Protein AF-A0A6M3LEA2-F1 (afdb_monomer_lite)

Sequence (56 aa):
MPTRNSRAIGVRIKNEVITAIEQRAKRRGWSFNKWMNWAVVQGLRKHTKTTLAEHQ

Organism: NCBI:txid1070528

Secondary structure (DSSP, 8-state):
---TTPPP------HHHHHHHHHHHHHTT--HHHHHHHHHHHHHHHHHHHHHHHT-

Foldseek 3Di:
DADPPDDDDDDDDDPVVLVVLCVVQVVVVHDSVRSVVVVVVVVVVVVVVVVVVVVD

pLDDT: mean 83.37, std 13.25, range [46.12, 96.12]

Structure (mmCIF, N/CA/C/O backbone):
data_AF-A0A6M3LEA2-F1
#
_entry.id   AF-A0A6M3LEA2-F1
#
loop_
_atom_site.group_PDB
_atom_site.id
_atom_site.type_symbol
_atom_site.label_atom_id
_atom_site.label_alt_id
_atom_site.label_comp_id
_atom_site.label_asym_id
_atom_site.label_entity_id
_atom_site.label_seq_id
_atom_site.pdbx_PDB_ins_code
_atom_site.Cartn_x
_atom_site.Cartn_y
_atom_site.Cartn_z
_atom_site.occupancy
_atom_site.B_iso_or_equiv
_atom_site.auth_seq_id
_atom_site.auth_comp_id
_atom_site.auth_asym_id
_atom_site.auth_atom_id
_atom_site.pdbx_PDB_model_num
ATOM 1 N N . MET A 1 1 ? 3.456 11.108 6.673 1.00 54.69 1 MET A N 1
ATOM 2 C CA . MET A 1 1 ? 2.934 12.302 5.975 1.00 54.69 1 MET A CA 1
ATOM 3 C C . MET A 1 1 ? 3.603 12.430 4.611 1.00 54.69 1 MET A C 1
ATOM 5 O O . MET A 1 1 ? 4.697 11.885 4.473 1.00 54.69 1 MET A O 1
ATOM 9 N N . 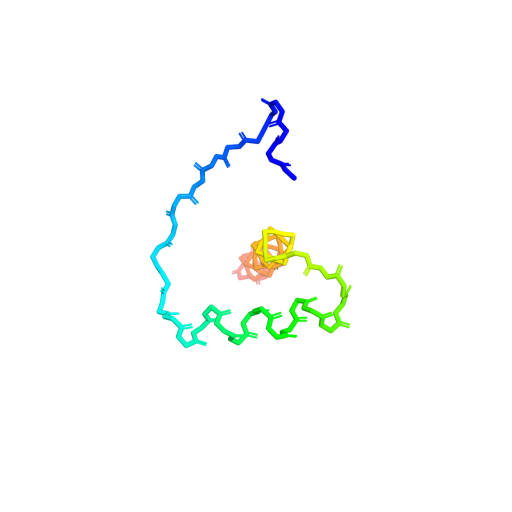PRO A 1 2 ? 2.961 13.076 3.620 1.00 61.47 2 PRO A N 1
ATOM 10 C CA . PRO A 1 2 ? 3.594 13.374 2.337 1.00 61.47 2 PRO A CA 1
ATOM 11 C C . PRO A 1 2 ? 4.818 14.272 2.568 1.00 61.47 2 PRO A C 1
ATOM 13 O O . PRO A 1 2 ? 4.746 15.222 3.343 1.00 61.47 2 PRO A O 1
ATOM 16 N N . THR A 1 3 ? 5.951 13.949 1.948 1.00 77.31 3 THR A N 1
ATOM 17 C CA . THR A 1 3 ? 7.164 14.782 1.966 1.00 77.31 3 THR A CA 1
ATOM 18 C C . THR A 1 3 ? 7.179 15.711 0.752 1.00 77.31 3 THR A C 1
ATOM 20 O O . THR A 1 3 ? 6.454 15.475 -0.215 1.00 77.31 3 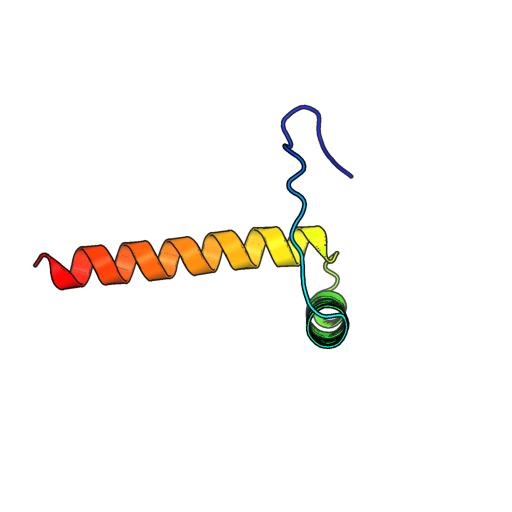THR A O 1
ATOM 23 N N . ARG A 1 4 ? 8.023 16.754 0.764 1.00 76.56 4 ARG A N 1
ATOM 24 C CA . ARG A 1 4 ? 8.129 17.765 -0.311 1.00 76.56 4 ARG A CA 1
ATOM 25 C C . ARG A 1 4 ? 8.298 17.174 -1.726 1.00 76.56 4 ARG A C 1
ATOM 27 O O . ARG A 1 4 ? 7.881 17.801 -2.689 1.00 76.56 4 ARG A O 1
ATOM 34 N N . ASN A 1 5 ? 8.838 15.956 -1.838 1.00 83.06 5 ASN A N 1
ATOM 35 C CA . ASN A 1 5 ? 9.069 15.255 -3.108 1.00 83.06 5 ASN A CA 1
ATOM 36 C C . ASN A 1 5 ? 8.053 14.130 -3.394 1.00 83.06 5 ASN A C 1
ATOM 38 O O . ASN A 1 5 ? 8.264 13.320 -4.294 1.00 83.06 5 ASN A O 1
ATOM 42 N N . SER A 1 6 ? 6.972 14.026 -2.619 1.00 80.25 6 SER A N 1
ATOM 43 C CA . SER A 1 6 ? 5.942 13.003 -2.825 1.00 80.25 6 SER A CA 1
ATOM 44 C C . SER A 1 6 ? 4.841 13.499 -3.766 1.00 80.25 6 SER A C 1
ATOM 46 O O . SER A 1 6 ? 4.385 14.635 -3.661 1.00 80.25 6 SER A O 1
ATOM 48 N N . ARG A 1 7 ? 4.405 12.638 -4.693 1.00 83.88 7 ARG A N 1
ATOM 49 C CA . ARG A 1 7 ? 3.230 12.878 -5.543 1.00 83.88 7 ARG A CA 1
ATOM 50 C C . ARG A 1 7 ? 2.038 12.119 -4.972 1.00 83.88 7 ARG A C 1
ATOM 52 O O . ARG A 1 7 ? 2.154 10.930 -4.680 1.00 83.88 7 ARG A O 1
ATOM 59 N N . ALA A 1 8 ? 0.905 12.798 -4.815 1.00 84.06 8 ALA A N 1
ATOM 60 C CA . ALA A 1 8 ? -0.346 12.160 -4.429 1.00 84.06 8 ALA A CA 1
ATOM 61 C C . ALA A 1 8 ? -1.029 11.581 -5.674 1.00 84.06 8 ALA A C 1
ATOM 63 O O . ALA A 1 8 ? -1.202 12.280 -6.669 1.00 84.06 8 ALA A O 1
ATOM 64 N N . ILE A 1 9 ? -1.410 10.306 -5.613 1.00 85.69 9 ILE A N 1
ATOM 65 C CA . ILE A 1 9 ? -2.148 9.620 -6.676 1.00 85.69 9 ILE A CA 1
ATOM 66 C C . ILE A 1 9 ? -3.410 9.040 -6.047 1.00 85.69 9 ILE A C 1
ATOM 68 O O . ILE A 1 9 ? -3.331 8.261 -5.097 1.00 85.69 9 ILE A O 1
ATOM 72 N N . GLY A 1 10 ? -4.573 9.439 -6.561 1.00 86.56 10 GLY A N 1
ATOM 73 C CA . GLY A 1 10 ? -5.855 8.876 -6.152 1.00 86.56 10 GLY A CA 1
ATOM 74 C C . GLY A 1 10 ? -6.113 7.554 -6.869 1.00 86.56 10 GLY A C 1
ATOM 75 O O . GLY A 1 10 ? -6.034 7.494 -8.093 1.00 86.56 10 GLY A O 1
ATOM 76 N N . VAL A 1 11 ? -6.447 6.504 -6.119 1.00 86.81 11 VAL A N 1
ATOM 77 C CA . VAL A 1 11 ? -6.808 5.191 -6.672 1.00 86.81 11 VAL A CA 1
ATOM 78 C C . VAL A 1 11 ? -8.180 4.801 -6.143 1.00 86.81 11 VAL A C 1
ATOM 80 O O . VAL A 1 11 ? -8.447 4.917 -4.948 1.00 86.81 11 VAL A O 1
ATOM 83 N N . ARG A 1 12 ? -9.061 4.333 -7.031 1.00 92.12 12 ARG A N 1
ATOM 84 C CA . ARG A 1 12 ? -10.369 3.799 -6.641 1.00 92.12 12 ARG A CA 1
ATOM 85 C C . ARG A 1 12 ? -10.223 2.322 -6.307 1.00 92.12 12 ARG A C 1
ATOM 87 O O . ARG A 1 12 ? -9.834 1.528 -7.158 1.00 92.12 12 ARG A O 1
ATOM 94 N N . ILE A 1 13 ? -10.532 1.967 -5.067 1.00 89.62 13 ILE A N 1
ATOM 95 C CA . ILE A 1 13 ? -10.418 0.608 -4.540 1.00 89.62 13 ILE A CA 1
ATOM 96 C C . ILE A 1 13 ? -11.723 0.286 -3.809 1.00 89.62 13 ILE A C 1
ATOM 98 O O . ILE A 1 13 ? -12.286 1.150 -3.141 1.00 89.62 13 ILE A O 1
ATOM 102 N N . LYS A 1 14 ? -12.218 -0.950 -3.941 1.00 96.12 14 LYS A N 1
ATOM 103 C CA . LYS A 1 14 ? -13.388 -1.417 -3.182 1.00 96.12 14 LYS A CA 1
ATOM 104 C C .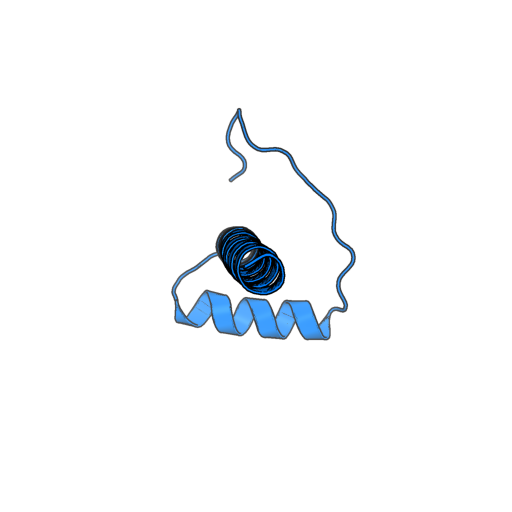 LYS A 1 14 ? -13.087 -1.409 -1.678 1.00 96.12 14 LYS A C 1
ATOM 106 O O . LYS A 1 14 ? -11.994 -1.809 -1.276 1.00 96.12 14 LYS A O 1
ATOM 111 N N . ASN A 1 15 ? -14.069 -1.045 -0.852 1.00 94.44 15 ASN A N 1
ATOM 112 C CA . ASN A 1 15 ? -13.896 -0.958 0.606 1.00 94.44 15 ASN A CA 1
ATOM 113 C C . ASN A 1 15 ? -13.396 -2.265 1.238 1.00 94.44 15 ASN A C 1
ATOM 115 O O . ASN A 1 15 ? -12.500 -2.230 2.073 1.00 94.44 15 ASN A O 1
ATOM 119 N N . GLU A 1 16 ? -13.894 -3.417 0.788 1.00 95.62 16 GLU A N 1
ATOM 120 C CA . GLU A 1 16 ? -13.463 -4.735 1.283 1.00 95.62 16 GLU A CA 1
ATOM 121 C C . GLU A 1 16 ? -11.947 -4.947 1.143 1.00 95.62 16 GLU A C 1
ATOM 123 O O . GLU A 1 16 ? -11.276 -5.464 2.039 1.00 95.62 16 GLU A O 1
ATOM 128 N N . VAL A 1 17 ? -11.385 -4.490 0.022 1.00 93.94 17 VAL A N 1
ATOM 129 C CA . VAL A 1 17 ? -9.953 -4.596 -0.263 1.00 93.94 17 VAL A CA 1
ATOM 130 C C . VAL A 1 17 ? -9.163 -3.645 0.636 1.00 93.94 17 VAL A C 1
ATOM 132 O O . VAL A 1 17 ? -8.105 -4.027 1.136 1.00 93.94 17 VAL A O 1
ATOM 135 N N . ILE A 1 18 ? -9.686 -2.442 0.897 1.00 93.31 18 ILE A N 1
ATOM 136 C CA . ILE A 1 18 ? -9.078 -1.480 1.829 1.00 93.31 18 ILE A CA 1
ATOM 137 C C . ILE A 1 18 ? -8.973 -2.104 3.224 1.00 93.31 18 ILE A C 1
ATOM 139 O O . ILE A 1 18 ? -7.879 -2.148 3.788 1.00 93.31 18 ILE A O 1
ATOM 143 N N . THR A 1 19 ? -10.064 -2.675 3.740 1.00 94.88 19 THR A N 1
ATOM 144 C CA . THR A 1 19 ? -10.083 -3.325 5.058 1.00 94.88 19 THR A CA 1
ATOM 145 C C . THR A 1 19 ? -9.068 -4.467 5.144 1.00 94.88 19 THR A C 1
ATOM 147 O O . THR A 1 19 ? -8.316 -4.568 6.118 1.00 94.88 19 THR A O 1
ATOM 150 N N . ALA A 1 20 ? -8.977 -5.303 4.106 1.00 93.62 20 ALA A N 1
ATOM 151 C CA . ALA A 1 20 ? -8.004 -6.392 4.059 1.00 93.62 20 ALA A CA 1
ATOM 152 C C . ALA A 1 20 ? -6.549 -5.883 4.064 1.00 93.62 20 ALA A C 1
ATOM 154 O O . ALA A 1 20 ? -5.679 -6.461 4.727 1.00 93.62 20 ALA A O 1
ATOM 155 N N . ILE A 1 21 ? -6.267 -4.795 3.342 1.00 92.75 21 ILE A N 1
ATOM 156 C CA . ILE A 1 21 ? -4.941 -4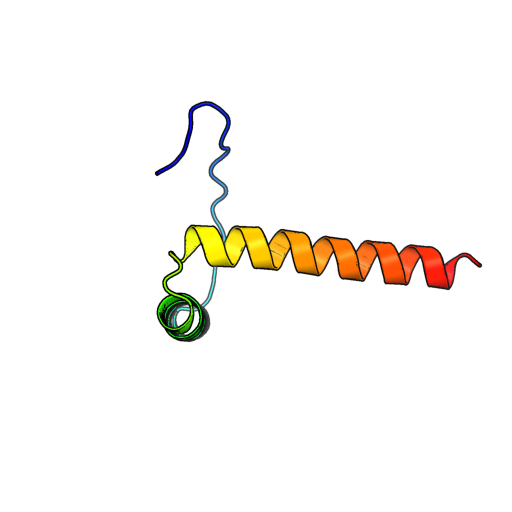.168 3.315 1.00 92.75 21 ILE A CA 1
ATOM 157 C C . ILE A 1 21 ? -4.588 -3.595 4.685 1.00 92.75 21 ILE A C 1
ATOM 159 O O . ILE A 1 21 ? -3.485 -3.836 5.177 1.00 92.75 21 ILE A O 1
ATOM 163 N N . GLU A 1 22 ? -5.508 -2.876 5.326 1.00 93.69 22 GLU A N 1
ATOM 164 C CA . GLU A 1 22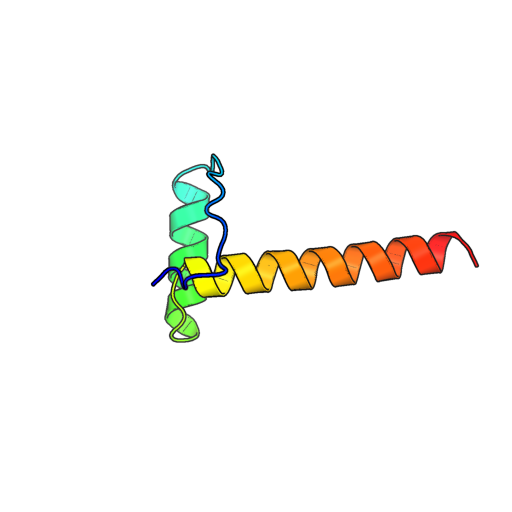 ? -5.276 -2.280 6.642 1.00 93.69 22 GLU A CA 1
ATOM 165 C C . GLU A 1 22 ? -4.942 -3.330 7.698 1.00 93.69 22 GLU A C 1
ATOM 167 O O . GLU A 1 22 ? -3.984 -3.160 8.455 1.00 93.69 22 GLU A O 1
ATOM 172 N N . GLN A 1 23 ? -5.66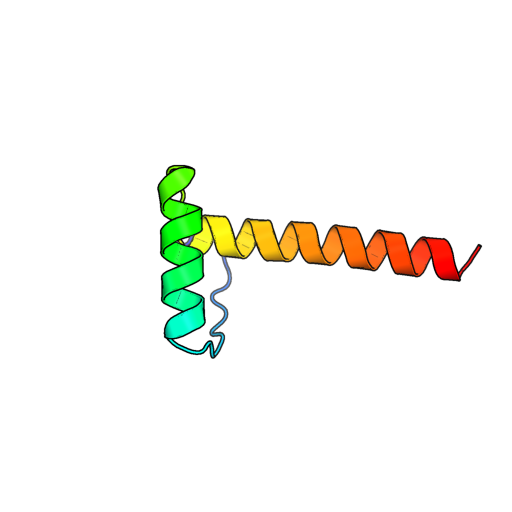8 -4.450 7.720 1.00 94.38 23 GLN A N 1
ATOM 173 C CA . GLN A 1 23 ? -5.372 -5.556 8.630 1.00 94.38 23 GLN A CA 1
ATOM 174 C C . GLN A 1 23 ? -3.959 -6.112 8.405 1.00 94.38 23 GLN A C 1
ATOM 176 O O . GLN A 1 23 ? -3.215 -6.341 9.363 1.00 94.38 23 GLN A O 1
ATOM 181 N N . ARG A 1 24 ? -3.547 -6.293 7.143 1.00 92.19 24 ARG A N 1
ATOM 182 C CA . ARG A 1 24 ? -2.194 -6.763 6.800 1.00 92.19 24 ARG A CA 1
ATOM 183 C C . ARG A 1 24 ? -1.115 -5.747 7.171 1.00 92.19 24 ARG A C 1
ATOM 185 O O . ARG A 1 24 ? -0.056 -6.142 7.656 1.00 92.19 24 ARG A O 1
ATOM 192 N N . ALA A 1 25 ? -1.371 -4.461 6.951 1.00 94.00 25 ALA A N 1
ATOM 193 C CA . ALA A 1 25 ? -0.443 -3.385 7.278 1.00 94.00 25 ALA A CA 1
ATOM 194 C C . ALA A 1 25 ? -0.245 -3.263 8.798 1.00 94.00 25 ALA A C 1
ATOM 196 O O . ALA A 1 25 ? 0.897 -3.212 9.262 1.00 94.00 25 ALA A O 1
ATOM 197 N N . LYS A 1 26 ? -1.335 -3.335 9.578 1.00 93.19 26 LYS A N 1
ATOM 198 C CA . LYS A 1 26 ? -1.310 -3.296 11.050 1.00 93.19 26 LYS A CA 1
ATOM 199 C C . LYS A 1 26 ? -0.443 -4.398 11.656 1.00 93.19 26 LYS A C 1
ATOM 201 O O . LYS A 1 26 ? 0.351 -4.104 12.542 1.00 93.19 26 LYS A O 1
ATOM 206 N N . ARG A 1 27 ? -0.501 -5.631 11.132 1.00 92.31 27 ARG A N 1
ATOM 207 C CA . ARG A 1 27 ? 0.349 -6.751 11.603 1.00 92.31 27 ARG A CA 1
ATOM 208 C C . ARG A 1 27 ? 1.851 -6.466 11.515 1.00 92.31 27 ARG A C 1
ATOM 210 O O . ARG A 1 27 ? 2.626 -7.070 12.242 1.00 92.31 27 ARG A O 1
ATOM 217 N N . ARG A 1 28 ? 2.269 -5.568 10.618 1.00 89.25 28 ARG A N 1
ATOM 218 C CA . ARG A 1 28 ? 3.672 -5.160 10.433 1.00 89.25 28 ARG A CA 1
ATOM 219 C C . ARG A 1 28 ? 3.991 -3.795 11.053 1.00 89.25 28 ARG A C 1
ATOM 221 O O . ARG A 1 28 ? 5.085 -3.283 10.836 1.00 89.25 28 ARG A O 1
ATOM 228 N N . GLY A 1 29 ? 3.039 -3.178 11.759 1.00 93.81 29 GLY A N 1
ATOM 229 C CA . GLY A 1 29 ? 3.168 -1.808 12.265 1.00 93.81 29 GLY A CA 1
ATOM 230 C C . GLY A 1 29 ? 3.300 -0.766 11.149 1.00 93.81 29 GLY A C 1
ATOM 231 O O . GLY A 1 29 ? 3.981 0.245 11.312 1.00 93.81 29 GLY A O 1
ATOM 232 N N . TRP A 1 30 ? 2.734 -1.027 9.967 1.00 94.50 30 TRP A N 1
ATOM 233 C CA . TRP A 1 30 ? 2.830 -0.131 8.813 1.00 94.50 30 TRP A CA 1
ATOM 234 C C . TRP A 1 30 ? 1.553 0.681 8.628 1.00 94.50 30 TRP A C 1
ATOM 236 O O . TRP A 1 30 ? 0.447 0.189 8.839 1.00 94.50 30 TRP A O 1
ATOM 246 N N . SER A 1 31 ? 1.713 1.918 8.154 1.00 91.88 31 SER A N 1
ATOM 247 C CA . SER A 1 31 ? 0.591 2.698 7.638 1.00 91.88 31 SER A CA 1
ATOM 248 C C . SER A 1 31 ? 0.127 2.151 6.288 1.00 91.88 31 SER A C 1
ATOM 250 O O . SER A 1 31 ? 0.915 1.563 5.538 1.00 91.88 31 SER A O 1
ATOM 252 N N . PHE A 1 32 ? -1.138 2.403 5.952 1.00 90.56 32 PHE A N 1
ATOM 253 C CA . PHE A 1 32 ? -1.719 2.041 4.659 1.00 90.56 32 PHE A CA 1
ATOM 254 C C . PHE A 1 32 ? -0.854 2.531 3.485 1.00 90.56 32 PHE A C 1
ATOM 256 O O . PHE A 1 32 ? -0.450 1.738 2.639 1.00 90.56 32 PHE A O 1
ATOM 263 N N . ASN A 1 33 ? -0.451 3.807 3.499 1.00 89.44 33 ASN A N 1
ATOM 264 C CA . ASN A 1 33 ? 0.397 4.394 2.454 1.00 89.44 33 ASN A CA 1
ATOM 265 C C . ASN A 1 33 ? 1.768 3.710 2.338 1.00 89.44 33 ASN A C 1
ATOM 267 O O . ASN A 1 33 ? 2.261 3.495 1.232 1.00 89.44 33 ASN A O 1
ATOM 271 N N . LYS A 1 34 ? 2.389 3.336 3.466 1.00 91.38 34 LYS A N 1
ATOM 272 C CA . LYS A 1 34 ? 3.670 2.611 3.457 1.00 91.38 34 LYS A CA 1
ATOM 273 C C . LYS A 1 34 ? 3.506 1.225 2.836 1.00 91.38 34 LYS A C 1
ATOM 275 O O . LYS A 1 34 ? 4.340 0.817 2.030 1.00 91.38 34 LYS A O 1
ATOM 280 N N . TRP A 1 35 ? 2.427 0.525 3.185 1.00 93.44 35 TRP A N 1
ATOM 281 C CA . TRP A 1 35 ? 2.104 -0.773 2.602 1.00 93.44 35 TRP A CA 1
ATOM 282 C C . TRP A 1 35 ? 1.837 -0.663 1.097 1.00 93.44 35 TRP A C 1
ATOM 284 O O . TRP A 1 35 ? 2.391 -1.446 0.331 1.00 93.44 35 TRP A O 1
ATOM 294 N N . MET A 1 36 ? 1.063 0.338 0.671 1.00 91.31 36 MET A N 1
ATOM 295 C CA . MET A 1 36 ? 0.731 0.577 -0.734 1.00 91.31 36 MET A CA 1
ATOM 296 C C . MET A 1 36 ? 1.987 0.839 -1.573 1.00 91.31 36 MET A C 1
ATOM 298 O O . MET A 1 36 ? 2.206 0.162 -2.575 1.00 91.31 36 MET A O 1
ATOM 302 N N . ASN A 1 37 ? 2.866 1.738 -1.118 1.00 90.94 37 ASN A N 1
ATOM 303 C CA . ASN A 1 37 ? 4.136 2.013 -1.794 1.00 90.94 37 ASN A CA 1
ATOM 304 C C . ASN A 1 37 ? 5.016 0.761 -1.894 1.00 90.94 37 ASN A C 1
ATOM 306 O O . ASN A 1 37 ? 5.583 0.482 -2.949 1.00 90.94 37 ASN A O 1
ATOM 310 N N . TRP A 1 38 ? 5.109 -0.025 -0.817 1.00 93.06 38 TRP A N 1
ATOM 311 C CA . TRP A 1 38 ? 5.848 -1.286 -0.840 1.00 93.06 38 TRP A CA 1
ATOM 312 C C . TRP A 1 38 ? 5.251 -2.273 -1.851 1.00 93.06 38 TRP A C 1
ATOM 314 O O . TRP A 1 38 ? 5.994 -2.860 -2.634 1.00 93.06 38 TRP A O 1
ATOM 324 N N . ALA A 1 39 ? 3.926 -2.429 -1.870 1.00 90.75 39 ALA A N 1
ATOM 325 C CA . ALA A 1 39 ? 3.235 -3.353 -2.762 1.00 90.75 39 ALA A CA 1
ATOM 326 C C . ALA A 1 39 ? 3.445 -2.990 -4.239 1.00 90.75 39 ALA A C 1
ATOM 328 O O . ALA A 1 39 ? 3.743 -3.876 -5.039 1.00 90.75 39 ALA A O 1
ATOM 329 N N . VAL A 1 40 ? 3.380 -1.699 -4.584 1.00 90.19 40 VAL A N 1
ATOM 330 C CA . VAL A 1 40 ? 3.677 -1.205 -5.939 1.00 90.19 40 VAL A CA 1
ATOM 331 C C . VAL A 1 40 ? 5.116 -1.539 -6.333 1.00 90.19 40 VAL A C 1
ATOM 333 O O . VAL A 1 40 ? 5.338 -2.130 -7.385 1.00 90.19 40 VAL A O 1
ATOM 336 N N . VAL A 1 41 ? 6.098 -1.252 -5.470 1.00 90.75 41 VAL A N 1
ATOM 337 C CA . VAL A 1 41 ? 7.513 -1.563 -5.747 1.00 90.75 41 VAL A CA 1
ATOM 338 C C . VAL A 1 41 ? 7.736 -3.066 -5.941 1.00 90.75 41 VAL A C 1
ATOM 340 O O . VAL A 1 41 ? 8.458 -3.468 -6.852 1.00 90.75 41 VAL A O 1
ATOM 343 N N . GLN A 1 42 ? 7.122 -3.916 -5.111 1.00 89.50 42 GLN A N 1
ATOM 344 C CA . GLN A 1 42 ? 7.235 -5.370 -5.267 1.00 89.50 42 GLN A CA 1
ATOM 345 C C . GLN A 1 42 ? 6.553 -5.875 -6.543 1.00 89.50 42 GLN A C 1
ATOM 347 O O . GLN A 1 42 ? 7.100 -6.752 -7.209 1.00 89.50 42 GLN A O 1
ATOM 352 N N . GLY A 1 43 ? 5.389 -5.323 -6.893 1.00 88.06 43 GLY A N 1
ATOM 353 C CA . GLY A 1 43 ? 4.685 -5.638 -8.135 1.00 88.06 43 GLY A CA 1
ATOM 354 C C . GLY A 1 43 ? 5.525 -5.293 -9.363 1.00 88.06 43 GLY A C 1
ATOM 355 O O . GLY A 1 43 ? 5.730 -6.150 -10.218 1.00 88.06 43 GLY A O 1
ATOM 356 N N . LEU A 1 44 ? 6.104 -4.089 -9.396 1.00 84.06 44 LEU A N 1
ATOM 357 C CA . LEU A 1 44 ? 6.996 -3.655 -10.476 1.00 84.06 44 LEU A CA 1
ATOM 358 C C . LEU A 1 44 ? 8.218 -4.570 -10.606 1.00 84.06 44 LEU A C 1
ATOM 360 O O . LEU A 1 44 ? 8.515 -5.031 -11.701 1.00 84.06 44 LEU A O 1
ATOM 364 N N . ARG A 1 45 ? 8.877 -4.924 -9.492 1.00 81.25 45 ARG A N 1
ATOM 365 C CA . ARG A 1 45 ? 10.010 -5.870 -9.508 1.00 81.25 45 ARG A CA 1
ATOM 366 C C . ARG A 1 45 ? 9.640 -7.232 -10.096 1.00 81.25 45 ARG A C 1
ATOM 368 O O . ARG A 1 45 ? 10.478 -7.845 -10.751 1.00 81.25 45 ARG A O 1
ATOM 375 N N . LYS A 1 46 ? 8.425 -7.726 -9.835 1.00 80.19 46 LYS A N 1
ATOM 376 C CA . LYS A 1 46 ? 7.942 -8.990 -10.408 1.00 80.19 46 LYS A CA 1
ATOM 377 C C . LYS A 1 46 ? 7.718 -8.865 -11.910 1.00 80.19 46 LYS A C 1
ATOM 379 O O . LYS A 1 46 ? 8.249 -9.689 -12.640 1.00 80.19 46 LYS A O 1
ATOM 384 N N . HIS A 1 47 ? 7.029 -7.815 -12.358 1.00 73.25 47 HIS A N 1
ATOM 385 C CA . HIS A 1 47 ? 6.814 -7.571 -13.786 1.00 73.25 47 HIS A CA 1
ATOM 386 C C . HIS A 1 47 ? 8.131 -7.441 -14.550 1.00 73.25 47 HIS A C 1
ATOM 388 O O . HIS A 1 47 ? 8.309 -8.118 -15.552 1.00 73.25 47 HIS A O 1
ATOM 394 N N . THR A 1 48 ? 9.091 -6.664 -14.041 1.00 69.44 48 THR A N 1
ATOM 395 C CA . THR A 1 48 ? 10.399 -6.514 -14.694 1.00 69.44 48 THR A CA 1
ATOM 396 C C . THR A 1 48 ? 11.141 -7.846 -14.815 1.00 69.44 48 THR A C 1
ATOM 398 O O . THR A 1 48 ? 11.749 -8.106 -15.847 1.00 69.44 48 THR A O 1
ATOM 401 N N . LYS A 1 49 ? 11.071 -8.716 -13.797 1.00 67.94 49 LYS A N 1
ATOM 402 C CA . LYS A 1 49 ? 11.673 -10.057 -13.860 1.00 67.94 49 LYS A CA 1
ATOM 403 C C . LYS A 1 49 ? 10.995 -10.963 -14.888 1.00 67.94 49 LYS A C 1
ATOM 405 O O . LYS A 1 49 ? 11.694 -11.704 -15.562 1.00 67.94 49 LYS A O 1
ATOM 410 N N . THR A 1 50 ? 9.670 -10.905 -15.003 1.00 63.16 50 THR A N 1
ATOM 411 C CA . THR A 1 50 ? 8.919 -11.688 -15.993 1.00 63.16 50 THR A CA 1
ATOM 412 C C . THR A 1 50 ? 9.227 -11.223 -17.414 1.00 63.16 50 THR A C 1
ATOM 414 O O . THR A 1 50 ? 9.585 -12.044 -18.244 1.00 63.16 50 THR A O 1
ATOM 417 N N . THR A 1 51 ? 9.216 -9.912 -17.670 1.00 60.09 51 THR A N 1
ATOM 418 C CA . THR A 1 51 ? 9.537 -9.359 -18.995 1.00 60.09 51 THR A CA 1
ATOM 419 C C . THR A 1 51 ? 10.976 -9.672 -19.422 1.00 60.09 51 THR A C 1
ATOM 421 O O . THR A 1 51 ? 11.214 -9.979 -20.580 1.00 60.09 51 THR A O 1
ATOM 424 N N . LEU A 1 52 ? 11.947 -9.649 -18.501 1.00 60.09 52 LEU A N 1
ATOM 425 C CA . LEU A 1 52 ? 13.327 -10.059 -18.803 1.00 60.09 52 LEU A CA 1
ATOM 426 C C . LEU A 1 52 ? 13.453 -11.558 -19.117 1.00 60.09 52 LEU A C 1
ATOM 428 O O . LEU A 1 52 ? 14.290 -11.922 -19.932 1.00 60.09 52 LEU A O 1
ATOM 432 N N . ALA A 1 53 ? 12.640 -12.410 -18.488 1.00 60.25 53 ALA A N 1
ATOM 433 C CA . ALA A 1 53 ? 12.651 -13.856 -18.716 1.00 60.25 53 ALA A CA 1
ATOM 434 C C . ALA A 1 53 ? 11.944 -14.276 -20.018 1.00 60.25 53 ALA A C 1
ATOM 436 O O . ALA A 1 53 ? 12.268 -15.320 -20.564 1.00 60.25 53 ALA A O 1
ATOM 437 N N . GLU A 1 54 ? 10.994 -13.482 -20.520 1.00 54.03 54 GLU A N 1
ATOM 438 C CA . GLU A 1 54 ? 10.290 -13.732 -21.792 1.00 54.03 54 GLU A CA 1
ATOM 439 C C . GLU A 1 54 ? 11.110 -13.321 -23.032 1.00 54.03 54 GLU A C 1
ATOM 441 O O . GLU A 1 54 ? 10.767 -13.696 -24.151 1.00 54.03 54 GLU A O 1
ATOM 446 N N . HIS A 1 55 ? 12.189 -12.554 -22.844 1.00 53.72 55 HIS A N 1
ATOM 447 C CA . HIS A 1 55 ? 13.059 -12.043 -23.912 1.00 53.72 55 HIS A CA 1
ATOM 448 C C . HIS A 1 55 ? 14.461 -12.690 -23.949 1.00 53.72 55 HIS A C 1
ATOM 450 O O . HIS A 1 55 ? 15.347 -12.162 -24.625 1.00 53.72 55 HIS A O 1
ATOM 456 N N . GLN A 1 56 ? 14.676 -13.801 -23.235 1.00 46.12 56 GLN A N 1
ATOM 457 C CA . GLN A 1 56 ? 15.896 -14.626 -23.284 1.00 46.12 56 GLN A CA 1
ATOM 458 C C . GLN A 1 56 ? 15.606 -15.972 -23.941 1.00 46.12 56 GLN A C 1
ATOM 460 O O . GLN A 1 56 ? 16.503 -16.450 -24.668 1.00 46.12 56 GLN A O 1
#

Radius of gyration: 14.35 Å; chains: 1; bounding box: 30×32×36 Å

InterPro domains:
  IPR010985 Ribbon-helix-helix [SSF47598] (6-48)